Protein AF-A0A1S3WA99-F1 (afdb_monomer)

Sequence (60 aa):
MADGKPKEGVKTENNDHINLKVVGQDGSVVQFKIKRQTPLSKLMKAYCERQGLSMRQIRF

Radius of gyration: 14.48 Å; Cα contacts (8 Å, |Δi|>4): 40; chains: 1; bounding box: 33×30×35 Å

Nearest PDB structures (foldseek):
  6uyz-assembly2_C  TM=9.159E-01  e=1.164E-03  Homo sapiens
  8djh-assembly1_A  TM=8.636E-01  e=2.484E-03  Homo sapiens
  5xqm-assembly1_A  TM=6.800E-01  e=2.484E-03  Caenorhabditis elegans
  6j4i-assembly1_A  TM=6.448E-01  e=4.618E-03  Homo sapiens
  2k8h-assembly1_A  TM=6.474E-01  e=5.679E-03  Trypanosoma brucei

Foldseek 3Di:
DDDDDPDDDDPPPPVQWDKDWDADPVRDIDIDIDGPPDPCVVVLVVVCVVVVHDSVVDDD

pLDDT: mean 82.33, std 17.21, range [45.84, 96.12]

Structure (mmCIF, N/CA/C/O backbone):
data_AF-A0A1S3WA99-F1
#
_entry.id   AF-A0A1S3WA99-F1
#
loop_
_atom_site.group_PDB
_atom_site.id
_atom_site.type_symbol
_atom_site.label_atom_id
_atom_site.label_alt_id
_atom_site.label_comp_id
_atom_site.label_asym_id
_atom_site.label_entity_id
_atom_site.label_seq_id
_atom_site.pdbx_PDB_ins_code
_atom_site.Cartn_x
_atom_site.Cartn_y
_atom_site.Cartn_z
_atom_site.occupancy
_atom_site.B_iso_or_equiv
_atom_site.auth_seq_id
_atom_site.auth_comp_id
_atom_site.auth_asym_id
_atom_site.auth_atom_id
_atom_site.pdbx_PDB_model_num
ATOM 1 N N . MET A 1 1 ? -23.898 20.488 -19.227 1.00 55.06 1 MET A N 1
ATOM 2 C CA . MET A 1 1 ? -22.514 20.779 -19.663 1.00 55.06 1 MET A CA 1
ATOM 3 C C . MET A 1 1 ? -21.652 19.648 -19.135 1.00 55.06 1 MET A C 1
ATOM 5 O O . MET A 1 1 ? -21.804 19.316 -17.974 1.00 55.06 1 MET A O 1
ATOM 9 N N . ALA A 1 2 ? -20.914 18.967 -20.012 1.00 48.06 2 ALA A N 1
ATOM 10 C CA . ALA A 1 2 ? -20.280 17.682 -19.725 1.00 48.06 2 ALA A CA 1
ATOM 11 C C . ALA A 1 2 ? -19.009 17.845 -18.879 1.00 48.06 2 ALA A C 1
ATOM 13 O O . ALA A 1 2 ? -18.079 18.540 -19.291 1.00 48.06 2 ALA A O 1
ATOM 14 N N . ASP A 1 3 ? -18.973 17.170 -17.733 1.00 51.19 3 ASP A N 1
ATOM 15 C CA . ASP A 1 3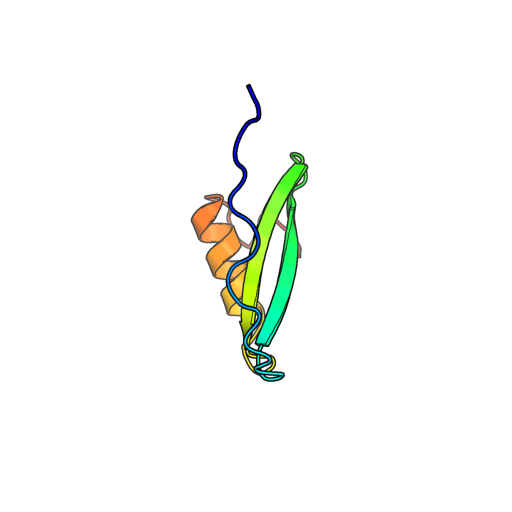 ? -17.803 17.013 -16.876 1.00 51.19 3 ASP A CA 1
ATOM 16 C C . ASP A 1 3 ? -16.661 16.340 -17.647 1.00 51.19 3 ASP A C 1
ATOM 18 O O . ASP A 1 3 ? -16.665 15.137 -17.934 1.00 51.19 3 ASP A O 1
ATOM 22 N N . GLY A 1 4 ? -15.666 17.147 -18.007 1.00 52.47 4 GLY A N 1
ATOM 23 C CA . GLY A 1 4 ? -14.424 16.692 -18.609 1.00 52.47 4 GLY A CA 1
ATOM 24 C C . GLY A 1 4 ? -13.616 15.855 -17.621 1.00 52.47 4 GLY A C 1
ATOM 25 O O . GLY A 1 4 ? -12.810 16.385 -16.863 1.00 52.47 4 GLY A O 1
ATOM 26 N N . LYS A 1 5 ? -13.782 14.529 -17.664 1.00 58.66 5 LYS A N 1
ATOM 27 C CA . LYS A 1 5 ? -12.759 13.592 -17.182 1.00 58.66 5 LYS A CA 1
ATOM 28 C C . LYS A 1 5 ? -11.585 13.609 -18.172 1.00 58.66 5 LYS A C 1
ATOM 30 O O . LYS A 1 5 ? -11.800 13.255 -19.335 1.00 58.66 5 LYS A O 1
ATOM 35 N N . PRO A 1 6 ? -10.358 13.981 -17.765 1.00 53.72 6 PRO A N 1
ATOM 36 C CA . PRO A 1 6 ? -9.207 13.876 -18.647 1.00 53.72 6 PRO A CA 1
ATOM 37 C C . PRO A 1 6 ? -8.944 12.403 -18.978 1.00 53.72 6 PRO A C 1
ATOM 39 O O . PRO A 1 6 ? -8.774 11.556 -18.099 1.00 53.72 6 PRO A O 1
ATOM 42 N N . LYS A 1 7 ? -8.975 12.121 -20.282 1.00 54.59 7 LYS A N 1
ATOM 43 C CA . LYS A 1 7 ? -8.720 10.820 -20.890 1.00 54.59 7 LYS A CA 1
ATOM 44 C C . LYS A 1 7 ? -7.234 10.490 -20.780 1.00 54.59 7 LYS A C 1
ATOM 46 O O . LYS A 1 7 ? -6.392 11.268 -21.212 1.00 54.59 7 LYS A O 1
ATOM 51 N N . GLU A 1 8 ? -6.983 9.331 -20.180 1.00 54.91 8 GLU A N 1
ATOM 52 C CA . GLU A 1 8 ? -5.893 8.393 -20.455 1.00 54.91 8 GLU A CA 1
ATOM 53 C C . GLU A 1 8 ? -4.589 9.013 -20.969 1.00 54.91 8 GLU A C 1
ATOM 55 O O . GLU A 1 8 ? -4.356 9.169 -22.167 1.00 54.91 8 GLU A O 1
ATOM 60 N N . GLY A 1 9 ? -3.693 9.296 -20.022 1.00 48.12 9 GLY A N 1
ATOM 61 C CA . GLY A 1 9 ? -2.292 9.550 -20.315 1.00 48.12 9 GLY A CA 1
ATOM 62 C C . GLY A 1 9 ? -1.682 8.376 -21.082 1.00 48.12 9 GLY A C 1
ATOM 63 O O . GLY A 1 9 ? -1.605 7.262 -20.564 1.00 48.12 9 GLY A O 1
ATOM 64 N N . VAL A 1 10 ? -1.284 8.668 -22.322 1.00 45.84 10 VAL A N 1
ATOM 65 C CA . VAL A 1 10 ? -0.303 7.988 -23.180 1.00 45.84 10 VAL A CA 1
ATOM 66 C C . VAL A 1 10 ? 0.212 6.669 -22.594 1.00 45.84 10 VAL A C 1
ATOM 68 O O . VAL A 1 10 ? 1.125 6.617 -21.763 1.00 45.84 10 VAL A O 1
ATOM 71 N N . LYS A 1 11 ? -0.376 5.569 -23.069 1.00 51.41 11 LYS A N 1
ATOM 72 C CA . LYS A 1 11 ? 0.111 4.211 -22.835 1.00 51.41 11 LYS A CA 1
ATOM 73 C C . LYS A 1 11 ? 1.362 4.004 -23.691 1.00 51.41 11 LYS A C 1
ATOM 75 O O . LYS A 1 11 ? 1.314 3.348 -24.722 1.00 51.41 11 LYS A O 1
ATOM 80 N N . THR A 1 12 ? 2.485 4.589 -23.271 1.00 48.09 12 THR A N 1
ATOM 81 C CA . THR A 1 12 ? 3.798 4.124 -23.721 1.00 48.09 12 THR A CA 1
ATOM 82 C C . THR A 1 12 ? 3.902 2.677 -23.266 1.00 48.09 12 THR A C 1
ATOM 84 O O . THR A 1 12 ? 3.958 2.391 -22.065 1.00 48.09 12 THR A O 1
ATOM 87 N N . GLU A 1 13 ? 3.829 1.782 -24.242 1.00 49.66 13 GLU A N 1
ATOM 88 C CA . GLU A 1 13 ? 3.990 0.339 -24.150 1.00 49.66 13 GLU A CA 1
ATOM 89 C C . GLU A 1 13 ? 5.420 -0.002 -23.712 1.00 49.66 13 GLU A C 1
ATOM 91 O O . GLU A 1 13 ? 6.217 -0.582 -24.432 1.00 49.66 13 GLU A O 1
ATOM 96 N N . ASN A 1 14 ? 5.775 0.368 -22.486 1.00 58.03 14 ASN A N 1
ATOM 97 C CA . ASN A 1 14 ? 6.842 -0.314 -21.787 1.00 58.03 14 ASN A CA 1
ATOM 98 C C . ASN A 1 14 ? 6.198 -1.547 -21.162 1.00 58.03 14 ASN A C 1
ATOM 100 O O . ASN A 1 14 ? 5.680 -1.469 -20.047 1.00 58.03 14 ASN A O 1
ATOM 104 N N . ASN A 1 15 ? 6.259 -2.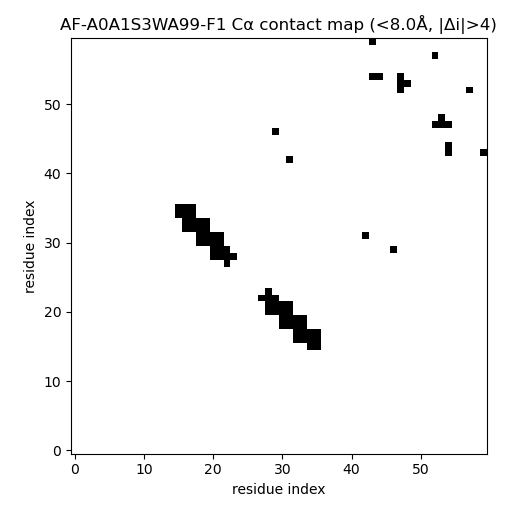677 -21.879 1.00 66.12 15 ASN A N 1
ATOM 105 C CA . ASN A 1 15 ? 5.950 -4.030 -21.380 1.00 66.12 15 ASN A CA 1
ATOM 106 C C . ASN A 1 15 ? 6.663 -4.361 -20.048 1.00 66.12 15 ASN A C 1
ATOM 108 O O . ASN A 1 15 ? 6.340 -5.342 -19.384 1.00 66.12 15 ASN A O 1
ATOM 112 N N . ASP A 1 16 ? 7.608 -3.514 -19.641 1.00 87.12 16 ASP A N 1
ATOM 113 C CA . ASP A 1 16 ? 8.265 -3.492 -18.344 1.00 87.12 16 ASP A CA 1
ATOM 114 C C . ASP A 1 16 ? 7.325 -3.161 -17.170 1.00 87.12 16 ASP A C 1
ATOM 116 O O . ASP A 1 16 ? 7.611 -3.573 -16.050 1.00 87.12 16 ASP A O 1
ATOM 120 N N . HIS A 1 17 ? 6.203 -2.454 -17.381 1.00 88.62 17 HIS A N 1
ATOM 121 C CA . HIS A 1 17 ? 5.298 -2.021 -16.305 1.00 88.62 17 HIS A CA 1
ATOM 122 C C . HIS A 1 17 ? 3.948 -2.748 -16.321 1.00 88.62 17 HIS A C 1
ATOM 124 O O . HIS A 1 17 ? 3.348 -2.963 -17.370 1.00 88.62 17 HIS A O 1
ATOM 130 N N . ILE A 1 18 ? 3.435 -3.055 -15.130 1.00 93.44 18 ILE A N 1
ATOM 131 C CA . ILE A 1 18 ? 2.098 -3.599 -14.881 1.00 93.44 18 ILE A CA 1
ATOM 132 C C . ILE A 1 18 ? 1.256 -2.596 -14.096 1.00 93.44 18 ILE A C 1
ATOM 134 O O . ILE A 1 18 ? 1.769 -1.850 -13.257 1.00 93.44 18 ILE A O 1
ATOM 138 N N . ASN A 1 19 ? -0.047 -2.595 -14.373 1.00 93.06 19 ASN A N 1
ATOM 139 C CA . ASN A 1 19 ? -1.027 -1.824 -13.619 1.00 93.06 19 ASN A CA 1
ATOM 140 C C . ASN A 1 19 ? -1.739 -2.761 -12.642 1.00 93.06 19 ASN A C 1
ATOM 142 O O . ASN A 1 19 ? -2.266 -3.795 -13.048 1.00 93.06 19 ASN A O 1
ATOM 146 N N .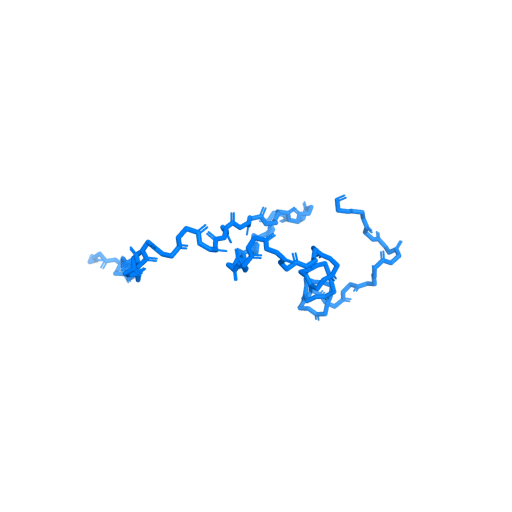 LEU A 1 20 ? -1.754 -2.395 -11.367 1.00 93.62 20 LEU A N 1
ATOM 147 C CA . LEU A 1 20 ? -2.413 -3.128 -10.294 1.00 93.62 20 LEU A CA 1
ATOM 148 C C . LEU A 1 20 ? -3.455 -2.220 -9.650 1.00 93.62 20 LEU A C 1
ATOM 150 O O . LEU A 1 20 ? -3.177 -1.060 -9.353 1.00 93.62 20 LEU A O 1
ATOM 154 N N . LYS A 1 21 ? -4.657 -2.747 -9.427 1.00 94.62 21 LYS A N 1
ATOM 155 C CA . LYS A 1 21 ? -5.752 -2.043 -8.759 1.00 94.62 21 LYS A CA 1
ATOM 156 C C . LYS A 1 21 ? -6.008 -2.721 -7.418 1.00 94.62 21 LYS A C 1
ATOM 158 O O . LYS A 1 21 ? -6.375 -3.890 -7.395 1.00 94.62 21 LYS A O 1
ATOM 163 N N . VAL A 1 22 ? -5.818 -1.991 -6.326 1.00 93.38 22 VAL A N 1
ATOM 164 C CA . VAL A 1 22 ? -6.147 -2.433 -4.968 1.00 93.38 22 VAL A CA 1
ATOM 165 C C . VAL A 1 22 ? -7.505 -1.852 -4.602 1.00 93.38 22 VAL A C 1
ATOM 167 O O . VAL A 1 22 ? -7.722 -0.650 -4.762 1.00 93.38 22 VAL A O 1
ATOM 170 N N . VAL A 1 23 ? -8.418 -2.709 -4.153 1.00 93.69 23 VAL A N 1
ATOM 171 C CA . VAL A 1 23 ? -9.757 -2.321 -3.702 1.00 93.69 23 VAL A CA 1
ATOM 172 C C . VAL A 1 23 ? -9.832 -2.564 -2.198 1.00 93.69 23 VAL A C 1
ATOM 174 O O . VAL A 1 23 ? -9.612 -3.687 -1.747 1.00 93.69 23 VAL A O 1
ATOM 177 N N . GLY A 1 24 ? -10.080 -1.504 -1.434 1.00 91.06 24 GLY A N 1
ATOM 178 C CA . GLY A 1 24 ? -10.270 -1.556 0.011 1.00 91.06 24 GLY A CA 1
ATOM 179 C C . GLY A 1 24 ? -11.649 -2.093 0.393 1.00 91.06 24 GLY A C 1
ATOM 180 O O . GLY A 1 24 ? -12.571 -2.128 -0.422 1.00 91.06 24 GLY A O 1
ATOM 181 N N . GLN A 1 25 ? -11.804 -2.495 1.657 1.00 86.75 25 GLN A N 1
ATOM 182 C CA . GLN A 1 25 ? -13.089 -2.970 2.195 1.00 86.75 25 GLN A CA 1
ATOM 183 C C . GLN A 1 25 ? -14.162 -1.875 2.211 1.00 86.75 25 GLN A C 1
ATOM 185 O O . GLN A 1 25 ? -15.344 -2.166 2.069 1.00 86.75 25 GLN A O 1
ATOM 190 N N . ASP A 1 26 ? -13.744 -0.620 2.345 1.00 87.44 26 ASP A N 1
ATOM 191 C CA . ASP A 1 26 ? -14.602 0.563 2.285 1.00 87.44 26 ASP A CA 1
ATOM 192 C C . ASP A 1 26 ? -15.015 0.934 0.844 1.00 87.44 26 ASP A C 1
ATOM 194 O O . ASP A 1 26 ? -15.752 1.894 0.632 1.00 87.44 26 ASP A O 1
ATOM 198 N N . GLY A 1 27 ? -14.544 0.183 -0.159 1.00 88.88 27 GLY A N 1
ATOM 199 C CA . GLY A 1 27 ? -14.776 0.467 -1.573 1.00 88.88 27 GLY A CA 1
ATOM 200 C C . GLY A 1 27 ? -13.781 1.459 -2.183 1.00 88.88 27 GLY A C 1
ATOM 201 O O . GLY A 1 27 ? -13.855 1.711 -3.390 1.00 88.88 27 GLY A O 1
ATOM 202 N N . SER A 1 28 ? -12.826 1.988 -1.405 1.00 89.56 28 SER A N 1
ATOM 203 C CA . SER A 1 28 ? -11.713 2.781 -1.933 1.00 89.56 28 SER A CA 1
ATOM 204 C C . SER A 1 28 ? -10.926 2.011 -2.989 1.00 89.56 28 SER A C 1
ATOM 206 O O . SER A 1 28 ? -10.696 0.806 -2.901 1.00 89.56 28 SER A O 1
ATOM 208 N N . VAL A 1 29 ? -10.491 2.726 -4.023 1.00 90.69 29 VAL A N 1
ATOM 209 C CA . VAL A 1 29 ? -9.729 2.155 -5.131 1.00 90.69 29 VAL A CA 1
ATOM 210 C C . VAL A 1 29 ? -8.412 2.895 -5.261 1.00 90.69 29 VAL A C 1
ATOM 212 O O . VAL A 1 29 ? -8.393 4.092 -5.543 1.00 90.69 29 VAL A O 1
ATOM 215 N N . VAL A 1 30 ? -7.308 2.160 -5.161 1.00 91.94 30 VAL A N 1
ATOM 216 C CA . VAL A 1 30 ? -5.962 2.689 -5.394 1.00 91.94 30 VAL A CA 1
ATOM 217 C C . VAL A 1 30 ? -5.336 1.962 -6.575 1.00 91.94 30 VAL A C 1
ATOM 219 O O . VAL A 1 30 ? -5.225 0.738 -6.587 1.00 91.94 30 VAL A O 1
ATOM 222 N N . GLN A 1 31 ? -4.925 2.717 -7.590 1.00 93.81 31 GLN A N 1
ATOM 223 C CA . GLN A 1 31 ? -4.231 2.177 -8.757 1.00 93.81 31 GLN A CA 1
ATOM 224 C C . GLN A 1 31 ? -2.732 2.435 -8.648 1.00 93.81 31 GLN A C 1
ATOM 226 O O . GLN A 1 31 ? -2.294 3.549 -8.363 1.00 93.81 31 GLN A O 1
ATOM 231 N N . PHE A 1 32 ? -1.950 1.399 -8.920 1.00 93.81 32 PHE A N 1
ATOM 232 C CA . PHE A 1 32 ? -0.499 1.433 -8.968 1.00 93.81 32 PHE A CA 1
ATOM 233 C C . PHE A 1 32 ? -0.018 1.041 -10.357 1.00 93.81 32 PHE A C 1
ATOM 235 O O . PHE A 1 32 ? -0.507 0.080 -10.946 1.00 93.81 32 PHE A O 1
ATOM 242 N N . LYS A 1 33 ? 1.002 1.743 -10.843 1.00 92.81 33 LYS A N 1
ATOM 243 C CA . LYS A 1 33 ? 1.779 1.350 -12.017 1.00 92.81 33 LYS A CA 1
ATOM 244 C C . LYS A 1 33 ? 3.202 1.072 -11.556 1.00 92.81 33 LYS A C 1
ATOM 246 O O . LYS A 1 33 ? 3.884 1.986 -11.097 1.00 92.81 33 LYS A O 1
ATOM 251 N N . ILE A 1 34 ? 3.636 -0.182 -11.632 1.00 94.00 34 ILE A N 1
ATOM 252 C CA . ILE A 1 34 ? 4.966 -0.612 -11.169 1.00 94.00 34 ILE A CA 1
ATOM 253 C C . ILE A 1 34 ? 5.673 -1.420 -12.248 1.00 94.00 34 ILE A C 1
ATOM 255 O O . ILE A 1 34 ? 5.019 -2.020 -13.095 1.00 94.00 34 ILE A O 1
ATOM 259 N N . LYS A 1 35 ? 7.008 -1.479 -12.212 1.00 93.25 35 LYS A N 1
ATOM 260 C CA . LYS A 1 35 ? 7.756 -2.414 -13.066 1.00 93.25 35 LYS A CA 1
ATOM 261 C C . LYS A 1 35 ? 7.490 -3.856 -12.641 1.00 93.25 35 LYS A C 1
ATOM 263 O O . LYS A 1 35 ? 7.397 -4.110 -11.442 1.00 93.25 35 LYS A O 1
ATOM 268 N N . ARG A 1 36 ? 7.468 -4.798 -13.583 1.00 90.38 36 ARG A N 1
ATOM 269 C CA . ARG A 1 36 ? 7.222 -6.239 -13.364 1.00 90.38 36 ARG A CA 1
ATOM 270 C C . ARG A 1 36 ? 8.177 -6.880 -12.361 1.00 90.38 36 ARG A C 1
ATOM 272 O O . ARG A 1 36 ? 7.764 -7.722 -11.580 1.00 90.38 36 ARG A O 1
ATOM 279 N N . GLN A 1 37 ? 9.435 -6.450 -12.366 1.00 92.12 37 GLN A N 1
ATOM 280 C CA . GLN A 1 37 ? 10.475 -6.912 -11.439 1.00 92.12 37 GLN A CA 1
ATOM 281 C C . GLN A 1 37 ? 10.397 -6.266 -10.044 1.00 92.12 37 GLN A C 1
ATOM 283 O O . GLN A 1 37 ? 11.156 -6.625 -9.146 1.00 92.12 37 GLN A O 1
ATOM 288 N N . THR A 1 38 ? 9.522 -5.275 -9.846 1.00 93.38 38 THR A N 1
ATOM 289 C CA . THR A 1 38 ? 9.409 -4.586 -8.556 1.00 93.38 38 THR A CA 1
ATOM 290 C C . THR A 1 38 ? 8.760 -5.519 -7.536 1.00 93.38 38 THR A C 1
ATOM 292 O O . THR A 1 38 ? 7.671 -6.026 -7.801 1.00 93.38 38 THR A O 1
ATOM 295 N N . PRO A 1 39 ? 9.348 -5.705 -6.342 1.00 96.12 39 PRO A N 1
ATOM 296 C CA . PRO A 1 39 ? 8.714 -6.504 -5.305 1.00 96.12 39 PRO A CA 1
ATOM 297 C C . PRO A 1 39 ? 7.405 -5.850 -4.841 1.00 96.12 39 PRO A C 1
ATOM 299 O O . PRO A 1 39 ? 7.380 -4.664 -4.495 1.00 96.12 39 PRO A O 1
ATOM 302 N N . LEU A 1 40 ? 6.329 -6.642 -4.772 1.00 94.94 40 LEU A N 1
ATOM 303 C CA . LEU A 1 40 ? 4.996 -6.181 -4.356 1.00 94.94 40 LEU A CA 1
ATOM 304 C C . LEU A 1 40 ? 4.970 -5.615 -2.928 1.00 94.94 40 LEU A C 1
ATOM 306 O O . LEU A 1 40 ? 4.118 -4.789 -2.614 1.00 94.94 40 LEU A O 1
ATOM 310 N N . SER A 1 41 ? 5.943 -5.968 -2.083 1.00 95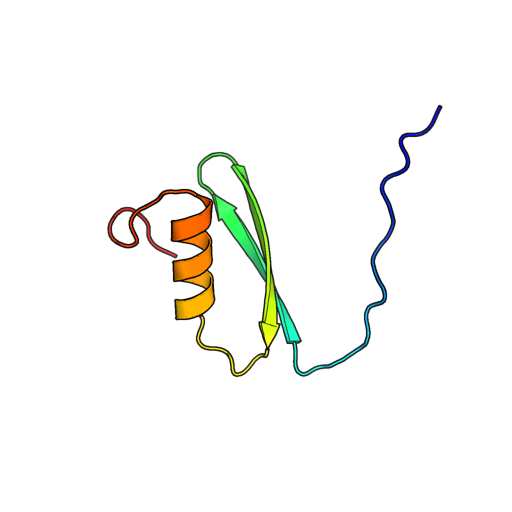.12 41 SER A N 1
ATOM 311 C CA . SER A 1 41 ? 6.089 -5.407 -0.734 1.00 95.12 41 SER A CA 1
ATOM 312 C C . SER A 1 41 ? 6.218 -3.879 -0.727 1.00 95.12 41 SER A C 1
ATOM 314 O O . SER A 1 41 ? 5.761 -3.237 0.217 1.00 95.12 41 SER A O 1
ATOM 316 N N . LYS A 1 42 ? 6.782 -3.271 -1.782 1.00 94.88 42 LYS A N 1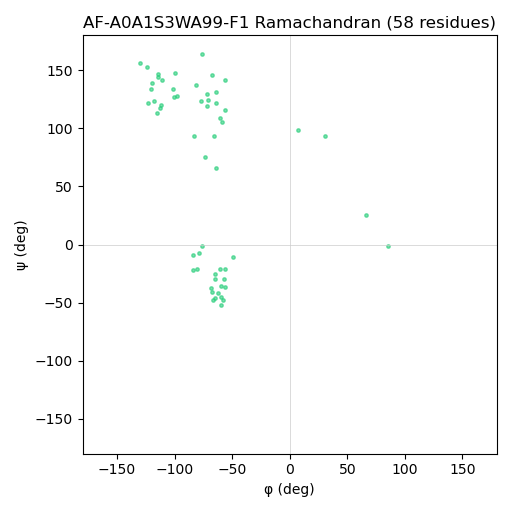
ATOM 317 C CA . LYS A 1 42 ? 6.820 -1.805 -1.933 1.00 94.88 42 LYS A CA 1
ATOM 318 C C . LYS A 1 42 ? 5.429 -1.219 -2.160 1.00 94.88 42 LYS A C 1
ATOM 320 O O . LYS A 1 42 ? 5.107 -0.189 -1.580 1.00 94.88 42 LYS A O 1
ATOM 325 N N . LEU A 1 43 ? 4.609 -1.884 -2.973 1.00 94.75 43 LEU A N 1
ATOM 326 C CA . LEU A 1 43 ? 3.225 -1.482 -3.217 1.00 94.75 43 LEU A CA 1
ATOM 327 C C . LEU A 1 43 ? 2.398 -1.606 -1.935 1.00 94.75 43 LEU A C 1
ATOM 329 O O . LEU A 1 43 ? 1.700 -0.663 -1.578 1.00 94.75 43 LEU A O 1
ATOM 333 N N . MET A 1 44 ? 2.524 -2.726 -1.217 1.00 94.62 44 MET A N 1
ATOM 334 C CA . MET A 1 44 ? 1.811 -2.959 0.046 1.00 94.62 44 MET A CA 1
ATOM 335 C C . MET A 1 44 ? 2.160 -1.903 1.101 1.00 94.62 44 MET A C 1
ATOM 337 O O . MET A 1 44 ? 1.261 -1.343 1.727 1.00 94.62 44 MET A O 1
ATOM 341 N N . LYS A 1 45 ? 3.453 -1.577 1.255 1.00 94.75 45 LYS A N 1
ATOM 342 C CA . LYS A 1 45 ? 3.919 -0.493 2.136 1.00 94.75 45 LYS A CA 1
ATOM 343 C C . LYS A 1 45 ? 3.332 0.856 1.735 1.00 94.75 45 LYS A C 1
ATOM 345 O O . LYS A 1 45 ? 2.682 1.489 2.556 1.00 94.75 45 LYS A O 1
ATOM 350 N N . ALA A 1 46 ? 3.459 1.230 0.461 1.00 94.44 46 ALA A N 1
ATOM 351 C CA . ALA A 1 46 ? 2.925 2.490 -0.044 1.00 94.44 46 ALA A CA 1
ATOM 352 C C . ALA A 1 46 ? 1.399 2.593 0.128 1.00 94.44 46 ALA A C 1
ATOM 354 O O . ALA A 1 46 ? 0.883 3.674 0.399 1.00 94.44 46 ALA A O 1
ATOM 355 N N . TYR A 1 47 ? 0.667 1.484 -0.014 1.00 95.06 47 TYR A N 1
ATOM 356 C CA . TYR A 1 47 ? -0.770 1.444 0.252 1.00 95.06 47 TYR A CA 1
ATOM 357 C C . TYR A 1 47 ? -1.079 1.664 1.736 1.00 95.06 47 TYR A C 1
ATOM 359 O O . TYR A 1 47 ? -1.915 2.503 2.061 1.00 95.06 47 TYR A O 1
ATOM 367 N N . CYS A 1 48 ? -0.375 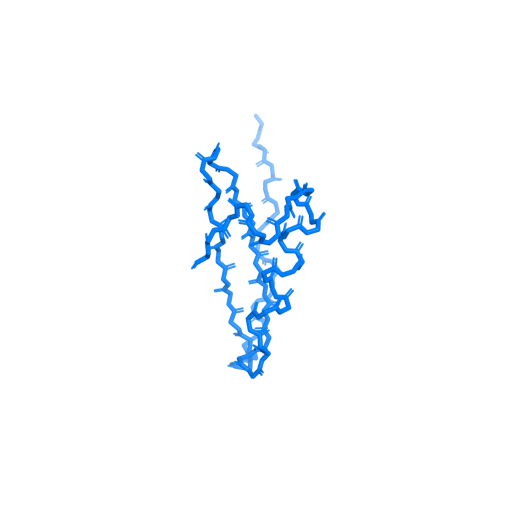0.960 2.627 1.00 93.56 48 CYS A N 1
ATOM 368 C CA . CYS A 1 48 ? -0.506 1.125 4.075 1.00 93.56 48 CYS A CA 1
ATOM 369 C C . CYS A 1 48 ? -0.217 2.569 4.509 1.00 93.56 48 CYS A C 1
ATOM 371 O O . CYS A 1 48 ? -1.022 3.161 5.219 1.00 93.56 48 CYS A O 1
ATOM 373 N N . GLU A 1 49 ? 0.878 3.162 4.023 1.00 93.06 49 GLU A N 1
ATOM 374 C CA . GLU A 1 49 ? 1.263 4.546 4.327 1.00 93.06 49 GLU A CA 1
ATOM 375 C C . GLU A 1 49 ? 0.223 5.559 3.828 1.00 93.06 49 GLU A C 1
ATOM 377 O O . GLU A 1 49 ? -0.124 6.485 4.556 1.00 93.06 49 GLU A O 1
ATOM 382 N N . ARG A 1 50 ? -0.328 5.371 2.619 1.00 90.56 50 ARG A N 1
ATOM 383 C CA .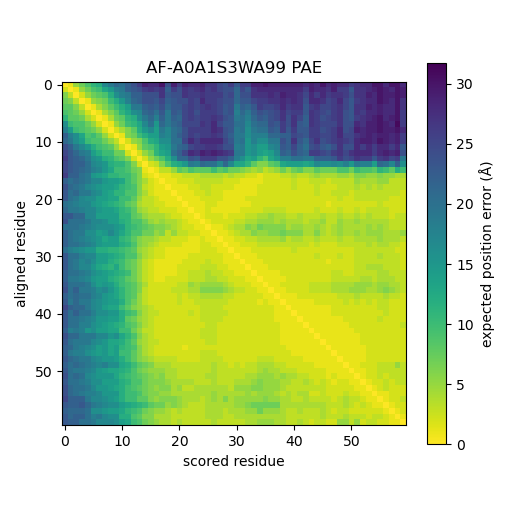 ARG A 1 50 ? -1.367 6.264 2.075 1.00 90.56 50 ARG A CA 1
ATOM 384 C C . ARG A 1 50 ? -2.700 6.164 2.808 1.00 90.56 50 ARG A C 1
ATOM 386 O O . ARG A 1 50 ? -3.373 7.176 2.953 1.00 90.56 50 ARG A O 1
ATOM 393 N N . GLN A 1 51 ? -3.088 4.960 3.222 1.00 90.12 51 GLN A N 1
ATOM 394 C CA . GLN A 1 51 ? -4.344 4.718 3.939 1.00 90.12 51 GLN A CA 1
ATOM 395 C C . GLN A 1 51 ? -4.211 4.976 5.454 1.00 90.12 51 GLN A C 1
ATOM 397 O O . GLN A 1 51 ? -5.207 4.936 6.168 1.00 90.12 51 GLN A O 1
ATOM 402 N N . GLY A 1 52 ? -2.994 5.197 5.968 1.00 91.75 52 GLY A N 1
ATOM 403 C CA . GLY A 1 52 ? -2.737 5.279 7.410 1.00 91.75 52 GLY A CA 1
ATOM 404 C C . GLY A 1 52 ? -2.969 3.952 8.143 1.00 91.75 52 GLY A C 1
ATOM 405 O O . GLY A 1 52 ? -3.279 3.942 9.332 1.00 91.75 52 GLY A O 1
ATOM 406 N N . LEU A 1 53 ? -2.848 2.825 7.435 1.00 90.38 53 LEU A N 1
ATOM 407 C CA . LEU A 1 53 ? -3.098 1.486 7.963 1.00 90.38 53 LEU A CA 1
ATOM 408 C C . LEU A 1 53 ? -1.789 0.798 8.342 1.00 90.38 53 LEU A C 1
ATOM 410 O O . LEU A 1 53 ? -0.759 0.960 7.692 1.00 90.38 53 LEU A O 1
ATOM 414 N N . SER A 1 54 ? -1.834 -0.041 9.373 1.00 92.50 54 SER A N 1
ATOM 415 C CA . SER A 1 54 ? -0.708 -0.914 9.705 1.00 92.50 54 SER A CA 1
ATOM 416 C C . SER A 1 54 ? -0.713 -2.162 8.822 1.00 92.50 54 SER A C 1
ATOM 418 O O . SER A 1 54 ? -1.747 -2.813 8.676 1.00 92.50 54 SER A O 1
ATOM 420 N N . MET A 1 55 ? 0.458 -2.582 8.323 1.00 89.25 5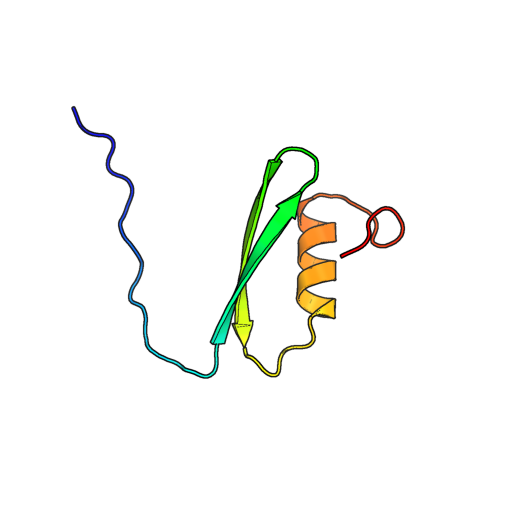5 MET A N 1
ATOM 421 C CA . MET A 1 55 ? 0.608 -3.843 7.571 1.00 89.25 55 MET A CA 1
ATOM 422 C C . MET A 1 55 ? 0.136 -5.083 8.346 1.00 89.25 55 MET A C 1
ATOM 424 O O . MET A 1 55 ? -0.144 -6.103 7.732 1.00 89.25 55 MET A O 1
ATOM 428 N N . ARG A 1 56 ? 0.055 -5.027 9.683 1.00 92.88 56 ARG A N 1
ATOM 429 C CA . ARG A 1 56 ? -0.466 -6.141 10.499 1.00 92.88 56 ARG A CA 1
ATOM 430 C C . ARG A 1 56 ? -1.994 -6.194 10.545 1.00 92.88 56 ARG A C 1
ATOM 432 O O . ARG A 1 56 ? -2.544 -7.238 10.873 1.00 92.88 56 ARG A O 1
ATOM 439 N N . GLN A 1 57 ? -2.663 -5.077 10.263 1.00 89.38 57 GLN A N 1
ATOM 440 C CA . GLN A 1 57 ? -4.118 -4.944 10.360 1.00 89.38 57 GLN A CA 1
ATOM 441 C C . GLN A 1 57 ? -4.833 -5.439 9.100 1.00 89.38 57 GLN A C 1
ATOM 443 O O . GLN A 1 57 ? -6.007 -5.791 9.159 1.00 89.38 57 GLN A O 1
ATOM 448 N N . ILE A 1 58 ? -4.132 -5.480 7.967 1.00 89.56 58 ILE A N 1
ATOM 449 C CA . ILE A 1 58 ? -4.699 -5.859 6.675 1.00 89.56 58 ILE A CA 1
ATOM 450 C C . ILE A 1 58 ? -3.930 -7.019 6.047 1.00 89.56 58 ILE A C 1
ATOM 452 O O . ILE A 1 58 ? -2.739 -7.204 6.291 1.00 89.56 58 ILE A O 1
ATOM 456 N N . ARG A 1 59 ? -4.626 -7.800 5.221 1.00 90.75 59 ARG A N 1
ATOM 457 C CA . ARG A 1 59 ? -4.029 -8.804 4.335 1.00 90.75 59 ARG A CA 1
ATOM 458 C C . ARG A 1 59 ? -4.260 -8.363 2.895 1.00 90.75 59 ARG A C 1
ATOM 460 O O . ARG A 1 59 ? -5.293 -7.765 2.603 1.00 90.75 59 ARG A O 1
ATOM 467 N N . PHE A 1 60 ? -3.278 -8.633 2.049 1.00 87.75 60 PHE A N 1
ATOM 468 C CA . PHE A 1 60 ? -3.295 -8.335 0.621 1.00 87.75 60 PHE A CA 1
ATOM 469 C C . PHE A 1 60 ? -3.476 -9.617 -0.178 1.00 87.75 60 PHE A C 1
ATOM 471 O O . PHE A 1 60 ? -2.967 -10.660 0.295 1.00 87.75 60 PHE A O 1
#

Secondary structure (DSSP, 8-state):
----PPP-------TTEEEEEEE-TTS-EEEEEEETTS-HHHHHHHHHHHHT--TTT---

Mean predicted aligned error: 9.32 Å

Solvent-accessible surface area (backbone atoms only — not comparable to full-atom values): 4128 Å² total; per-residue (Å²): 136,84,83,82,74,85,77,77,80,78,82,74,84,52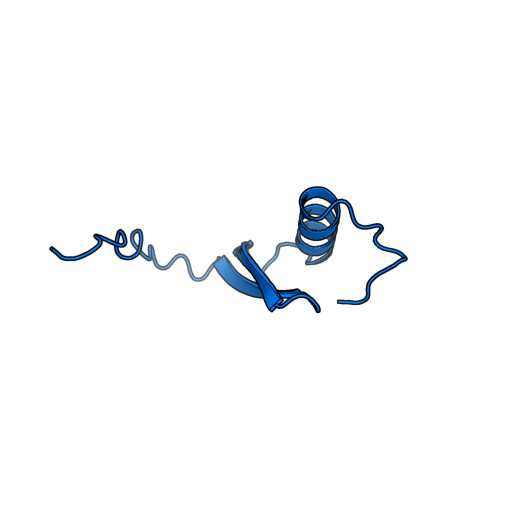,85,56,51,44,80,47,76,48,72,48,95,89,68,50,77,49,77,46,80,43,48,71,88,55,64,64,67,58,55,54,49,54,49,22,66,74,69,74,47,57,75,87,80,55,85,134